Protein AF-A0A699VPJ2-F1 (afdb_monomer)

Organism: Tanace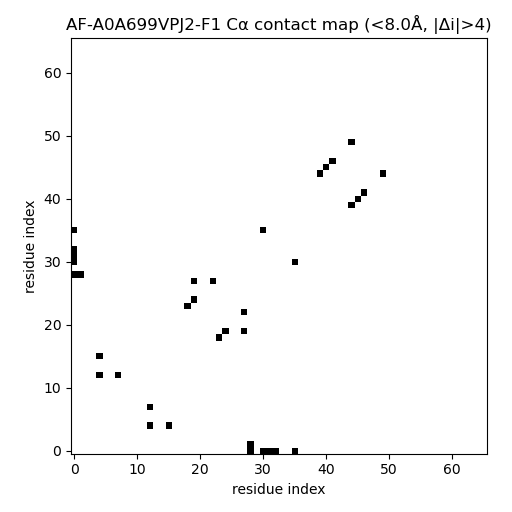tum cinerariifolium (NCBI:txid118510)

Structure (mmCIF, N/CA/C/O backbone):
data_AF-A0A699VPJ2-F1
#
_entry.id   AF-A0A699VPJ2-F1
#
loop_
_atom_site.group_PDB
_atom_site.id
_atom_site.type_symbol
_atom_site.label_atom_id
_atom_site.label_alt_id
_atom_site.label_comp_id
_atom_site.label_asym_id
_atom_site.label_entity_id
_atom_site.label_seq_id
_atom_site.pdbx_PDB_ins_code
_atom_site.Cartn_x
_atom_site.Cartn_y
_atom_site.Cartn_z
_atom_site.occupancy
_atom_site.B_iso_or_equiv
_atom_site.auth_seq_id
_atom_site.auth_comp_id
_atom_site.auth_asym_id
_atom_site.auth_atom_id
_atom_site.pdbx_PDB_model_num
ATOM 1 N N . VAL A 1 1 ? 9.412 2.924 -5.260 1.00 82.88 1 VAL A N 1
ATOM 2 C CA . VAL A 1 1 ? 8.633 1.666 -5.363 1.00 82.88 1 VAL A CA 1
ATOM 3 C C . VAL A 1 1 ? 9.453 0.458 -4.931 1.00 82.88 1 VAL A C 1
ATOM 5 O O . VAL A 1 1 ? 9.115 -0.101 -3.901 1.00 82.88 1 VAL A O 1
ATOM 8 N N . LYS A 1 2 ? 10.569 0.131 -5.602 1.00 82.81 2 LYS A N 1
ATOM 9 C CA . LYS A 1 2 ? 11.390 -1.071 -5.335 1.00 82.81 2 LYS A CA 1
ATOM 10 C C . LYS A 1 2 ? 11.707 -1.367 -3.856 1.00 82.81 2 LYS A C 1
ATOM 12 O O . LYS A 1 2 ? 11.521 -2.490 -3.415 1.00 82.81 2 LYS A O 1
ATOM 17 N N . PHE A 1 3 ? 12.154 -0.377 -3.081 1.00 83.75 3 PHE A N 1
ATOM 18 C CA . PHE A 1 3 ? 12.449 -0.589 -1.655 1.00 83.75 3 PHE A CA 1
ATOM 19 C C . PHE A 1 3 ? 11.191 -0.750 -0.798 1.00 83.75 3 PHE A C 1
ATOM 21 O O . PHE A 1 3 ? 11.144 -1.610 0.072 1.00 83.75 3 PHE A O 1
ATOM 28 N N . ALA A 1 4 ? 10.152 0.040 -1.070 1.00 85.44 4 ALA A N 1
ATOM 29 C CA . ALA A 1 4 ? 8.895 -0.028 -0.328 1.00 85.44 4 ALA A CA 1
ATOM 30 C C . ALA A 1 4 ? 8.171 -1.366 -0.537 1.00 85.44 4 ALA A C 1
ATOM 32 O O . ALA A 1 4 ? 7.497 -1.857 0.355 1.00 85.44 4 ALA A O 1
ATOM 33 N N . THR A 1 5 ? 8.326 -1.997 -1.701 1.00 86.19 5 THR A N 1
ATOM 34 C CA . THR A 1 5 ? 7.706 -3.300 -1.962 1.00 86.19 5 THR A CA 1
ATOM 35 C C . THR A 1 5 ? 8.364 -4.433 -1.175 1.00 86.19 5 THR A C 1
ATOM 37 O O . THR A 1 5 ? 7.710 -5.434 -0.910 1.00 86.19 5 THR A O 1
ATOM 40 N N . CYS A 1 6 ? 9.618 -4.260 -0.734 1.00 88.69 6 CYS A N 1
ATOM 41 C CA . CYS A 1 6 ? 10.303 -5.219 0.139 1.00 88.69 6 CYS A CA 1
ATOM 42 C C . CYS A 1 6 ? 9.735 -5.251 1.566 1.00 88.69 6 CYS A C 1
ATOM 44 O O . CYS A 1 6 ? 10.022 -6.188 2.301 1.00 88.69 6 CYS A O 1
ATOM 46 N N . THR A 1 7 ? 8.949 -4.247 1.969 1.00 93.25 7 THR A N 1
ATOM 47 C CA . THR A 1 7 ? 8.293 -4.222 3.285 1.00 93.25 7 THR A CA 1
ATOM 48 C C . THR A 1 7 ? 6.892 -4.831 3.250 1.00 93.25 7 THR A C 1
ATOM 50 O O . THR A 1 7 ? 6.218 -4.854 4.276 1.00 93.25 7 THR A O 1
ATOM 53 N N . LEU A 1 8 ? 6.405 -5.263 2.079 1.00 91.94 8 LEU A N 1
ATOM 54 C CA . LEU A 1 8 ? 5.095 -5.898 1.965 1.00 91.94 8 LEU A CA 1
ATOM 55 C C . LEU A 1 8 ? 5.156 -7.313 2.530 1.00 91.94 8 LEU A C 1
ATOM 57 O O . LEU A 1 8 ? 6.060 -8.081 2.207 1.00 91.94 8 LEU A O 1
ATOM 61 N N . LEU A 1 9 ? 4.152 -7.662 3.327 1.00 94.00 9 LEU A N 1
ATOM 62 C CA . LEU A 1 9 ? 4.031 -8.965 3.970 1.00 94.00 9 LEU A CA 1
ATOM 63 C C . LEU A 1 9 ? 2.760 -9.680 3.498 1.00 94.00 9 LEU A C 1
ATOM 65 O O . LEU A 1 9 ? 1.791 -9.044 3.072 1.00 94.00 9 LEU A O 1
ATOM 69 N N . GLU A 1 10 ? 2.783 -11.011 3.559 1.00 95.00 10 GLU A N 1
ATOM 70 C CA . GLU A 1 10 ? 1.621 -11.895 3.389 1.00 95.00 10 GLU A CA 1
ATOM 71 C C . GLU A 1 10 ? 0.712 -11.543 2.188 1.00 95.00 10 GLU A C 1
ATOM 73 O O . GLU A 1 10 ? 1.123 -11.613 1.022 1.00 95.00 10 GLU A O 1
ATOM 78 N N . GLY A 1 11 ? -0.545 -11.171 2.456 1.00 93.06 11 GLY A N 1
ATOM 79 C CA . GLY A 1 11 ? -1.544 -10.860 1.439 1.00 93.06 11 GLY A CA 1
ATOM 80 C C . GLY A 1 11 ? -1.168 -9.659 0.571 1.00 93.06 11 GLY A C 1
ATOM 81 O O . GLY A 1 11 ? -1.480 -9.650 -0.620 1.00 93.06 11 GLY A O 1
ATOM 82 N N . ALA A 1 12 ? -0.451 -8.677 1.125 1.00 93.00 12 ALA A N 1
ATOM 83 C CA . ALA A 1 12 ? 0.030 -7.521 0.371 1.00 93.00 12 ALA A CA 1
ATOM 84 C C . ALA A 1 12 ? 1.158 -7.889 -0.591 1.00 93.00 12 ALA A C 1
ATOM 86 O O . ALA A 1 12 ? 1.152 -7.448 -1.742 1.00 93.00 12 ALA A O 1
ATOM 87 N N . LEU A 1 13 ? 2.069 -8.765 -0.160 1.00 94.12 13 LEU A N 1
ATOM 88 C CA . LEU A 1 13 ? 3.115 -9.301 -1.027 1.00 94.12 13 LEU A CA 1
ATOM 89 C C . LEU A 1 13 ? 2.517 -10.146 -2.161 1.00 94.12 13 LEU A C 1
ATOM 91 O O . LEU A 1 13 ? 2.878 -9.981 -3.326 1.00 94.12 13 LEU A O 1
ATOM 95 N N . THR A 1 14 ? 1.548 -11.005 -1.836 1.00 95.19 14 THR A N 1
ATOM 96 C CA . THR A 1 14 ? 0.851 -11.852 -2.818 1.00 95.19 14 THR A CA 1
ATOM 97 C C . THR A 1 14 ? 0.128 -11.010 -3.870 1.00 95.19 14 THR A C 1
ATOM 99 O O . THR A 1 14 ? 0.247 -11.261 -5.072 1.00 95.19 14 THR A O 1
ATOM 102 N N . TRP A 1 15 ? -0.585 -9.970 -3.432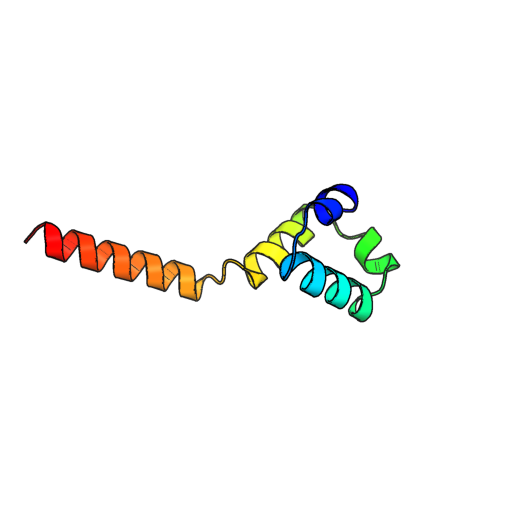 1.00 94.81 15 TRP A N 1
ATOM 103 C CA . TRP A 1 15 ? -1.256 -9.035 -4.329 1.00 94.81 15 TRP A CA 1
ATOM 104 C C . TRP A 1 15 ? -0.264 -8.287 -5.226 1.00 94.81 15 TRP A C 1
ATOM 106 O O . TRP A 1 15 ? -0.472 -8.220 -6.440 1.00 94.81 15 TRP A O 1
ATOM 116 N N . TRP A 1 16 ? 0.831 -7.773 -4.661 1.00 93.56 16 TRP A N 1
ATOM 117 C CA . TRP A 1 16 ? 1.840 -7.033 -5.416 1.00 93.56 16 TRP A CA 1
ATOM 118 C C . TRP A 1 16 ? 2.530 -7.897 -6.481 1.00 93.56 16 TRP A C 1
ATOM 120 O O . TRP A 1 16 ? 2.672 -7.470 -7.626 1.00 93.56 16 TRP A O 1
ATOM 130 N N . ASN A 1 17 ? 2.856 -9.151 -6.159 1.00 93.00 17 ASN A N 1
ATOM 131 C CA . ASN A 1 17 ? 3.412 -10.100 -7.127 1.00 93.00 17 ASN A CA 1
ATOM 132 C C . ASN A 1 17 ? 2.429 -10.403 -8.268 1.00 93.00 17 ASN A C 1
ATOM 134 O O . ASN A 1 17 ? 2.822 -10.464 -9.435 1.00 93.00 17 ASN A O 1
ATOM 138 N N . SER A 1 18 ? 1.134 -10.535 -7.962 1.00 94.00 18 SER A N 1
ATOM 139 C CA . SER A 1 18 ? 0.108 -10.671 -9.000 1.00 94.00 18 SER A CA 1
ATOM 140 C C . SER A 1 18 ? -0.003 -9.414 -9.864 1.00 94.00 18 SER A C 1
ATOM 142 O O . SER A 1 18 ? -0.243 -9.527 -11.065 1.00 94.00 18 SER A O 1
ATOM 144 N N . HIS A 1 19 ? 0.169 -8.225 -9.279 1.00 92.06 19 HIS A N 1
ATOM 145 C CA . HIS A 1 19 ? 0.155 -6.967 -10.020 1.00 92.06 19 HIS A CA 1
ATOM 146 C C . HIS A 1 19 ? 1.313 -6.896 -11.021 1.00 92.06 19 HIS A C 1
ATOM 148 O O . HIS A 1 19 ? 1.070 -6.630 -12.196 1.00 92.06 19 HIS A O 1
ATOM 154 N N . ILE A 1 20 ? 2.537 -7.221 -10.588 1.00 92.62 20 ILE A N 1
ATOM 155 C CA . ILE A 1 20 ? 3.716 -7.297 -11.468 1.00 92.62 20 ILE A CA 1
ATOM 156 C C . ILE A 1 20 ? 3.486 -8.302 -12.601 1.00 92.62 20 ILE A C 1
ATOM 158 O O . ILE A 1 20 ? 3.799 -8.003 -13.750 1.00 92.62 20 ILE A O 1
ATOM 162 N N . ARG A 1 21 ? 2.896 -9.470 -12.312 1.00 94.56 21 ARG A N 1
ATOM 163 C CA . ARG A 1 21 ? 2.624 -10.496 -13.334 1.00 94.56 21 ARG A CA 1
ATOM 164 C C . ARG A 1 21 ? 1.657 -10.022 -14.424 1.00 94.56 21 ARG A C 1
ATOM 166 O O . ARG A 1 21 ? 1.800 -10.432 -15.567 1.00 94.56 21 ARG A O 1
ATOM 173 N N . ILE A 1 22 ? 0.670 -9.200 -14.070 1.00 93.75 22 ILE A N 1
ATOM 174 C CA . ILE A 1 22 ? -0.348 -8.699 -15.008 1.00 93.75 22 ILE A CA 1
ATOM 175 C C . ILE A 1 22 ? 0.169 -7.489 -15.787 1.00 93.75 22 ILE A C 1
ATOM 177 O O . ILE A 1 22 ? -0.029 -7.398 -16.993 1.00 93.75 22 ILE A O 1
ATOM 181 N N . VAL A 1 23 ? 0.792 -6.543 -15.087 1.00 90.75 23 VAL A N 1
ATOM 182 C CA . VAL A 1 23 ? 1.193 -5.249 -15.654 1.00 90.75 23 VAL A CA 1
ATOM 183 C C . VAL A 1 23 ? 2.556 -5.326 -16.345 1.00 90.75 23 VAL A C 1
ATOM 185 O O . VAL A 1 23 ? 2.834 -4.542 -17.246 1.00 90.75 23 VAL A O 1
ATOM 188 N N . GLY A 1 24 ? 3.385 -6.300 -15.973 1.00 92.38 24 GLY A N 1
ATOM 189 C CA . GLY A 1 24 ? 4.740 -6.459 -16.478 1.00 92.38 24 GLY A CA 1
ATOM 190 C C . GLY A 1 24 ? 5.754 -5.657 -15.666 1.00 92.38 24 GLY A C 1
ATOM 191 O O . GLY A 1 24 ? 5.468 -4.585 -15.127 1.00 92.38 24 GLY A O 1
ATOM 192 N N . ASN A 1 25 ? 6.971 -6.192 -15.579 1.00 87.62 25 ASN A N 1
ATOM 193 C CA . ASN A 1 25 ? 8.018 -5.636 -14.729 1.00 87.62 25 ASN A CA 1
ATOM 194 C C . ASN A 1 25 ? 8.408 -4.205 -15.147 1.00 87.62 25 ASN A C 1
ATOM 196 O O . ASN A 1 25 ? 8.541 -3.335 -14.288 1.00 87.62 25 ASN A O 1
ATOM 200 N N . ASP A 1 26 ? 8.488 -3.934 -16.451 1.00 89.75 26 ASP A N 1
ATOM 201 C CA . ASP A 1 26 ? 8.884 -2.627 -16.995 1.00 89.75 26 ASP A CA 1
ATOM 202 C C . ASP A 1 26 ? 7.889 -1.520 -16.627 1.00 89.75 26 ASP A C 1
ATOM 204 O O . ASP A 1 26 ? 8.273 -0.458 -16.135 1.00 89.75 26 ASP A O 1
ATOM 208 N N . ALA A 1 27 ? 6.592 -1.804 -16.759 1.00 87.06 27 ALA A N 1
ATOM 209 C CA . ALA A 1 27 ? 5.530 -0.882 -16.374 1.00 87.06 27 ALA A CA 1
ATOM 210 C C . ALA A 1 27 ? 5.465 -0.669 -14.848 1.00 87.06 27 ALA A C 1
ATOM 212 O O . ALA A 1 27 ? 5.154 0.428 -14.384 1.00 87.06 27 ALA A O 1
ATOM 213 N N . THR A 1 28 ? 5.814 -1.675 -14.038 1.00 87.31 28 THR A N 1
ATOM 214 C CA . THR A 1 28 ? 5.943 -1.479 -12.582 1.00 87.31 28 THR A CA 1
ATOM 215 C C . THR A 1 28 ? 7.207 -0.724 -12.174 1.00 87.31 28 THR A C 1
ATOM 217 O O . THR A 1 28 ? 7.213 -0.076 -11.128 1.00 87.31 28 THR A O 1
ATOM 220 N N . TYR A 1 29 ? 8.264 -0.766 -12.989 1.00 85.25 29 TYR A N 1
ATOM 221 C CA . TYR A 1 29 ? 9.516 -0.061 -12.721 1.00 85.25 29 TYR A CA 1
ATOM 222 C C . TYR A 1 29 ? 9.372 1.452 -12.905 1.00 85.25 29 TYR A C 1
ATOM 224 O O . TYR A 1 29 ? 9.899 2.221 -12.102 1.00 85.25 29 TYR A O 1
ATOM 232 N N . VAL A 1 30 ? 8.604 1.875 -13.913 1.00 91.00 30 VAL A N 1
ATOM 233 C CA . VAL A 1 30 ? 8.283 3.293 -14.154 1.00 91.00 30 VAL A CA 1
ATOM 234 C C . VAL A 1 30 ? 7.223 3.849 -13.196 1.00 91.00 30 VAL A C 1
ATOM 236 O O . VAL A 1 30 ? 7.010 5.058 -13.160 1.00 91.00 30 VAL A O 1
ATOM 239 N N . MET A 1 31 ? 6.577 2.994 -12.393 1.00 92.19 31 MET A N 1
ATOM 240 C CA . MET A 1 31 ? 5.561 3.417 -11.432 1.00 92.19 31 MET A CA 1
ATOM 241 C C . MET A 1 31 ? 6.152 4.340 -10.362 1.00 92.19 31 MET A C 1
ATOM 243 O O . MET A 1 31 ? 7.121 4.018 -9.665 1.00 92.19 31 MET A O 1
ATOM 247 N N . THR A 1 32 ? 5.507 5.482 -10.169 1.00 93.69 32 THR A N 1
ATOM 248 C CA . THR A 1 32 ? 5.864 6.447 -9.134 1.00 93.69 32 THR A CA 1
ATOM 249 C C . THR A 1 32 ? 5.406 5.984 -7.749 1.00 93.69 32 THR A C 1
ATOM 251 O O . THR A 1 32 ? 4.505 5.161 -7.573 1.00 93.69 32 THR A O 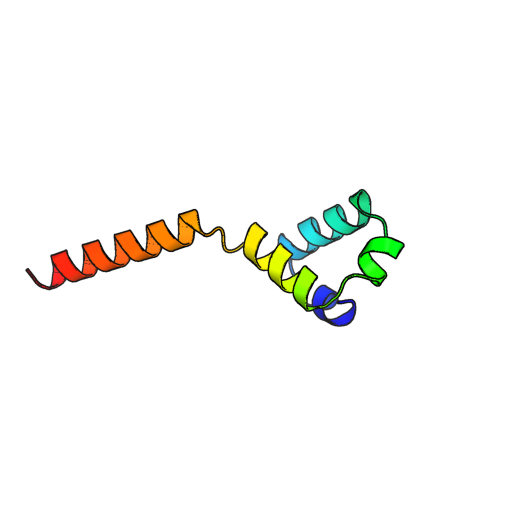1
ATOM 254 N N . TRP A 1 33 ? 6.001 6.561 -6.703 1.00 90.25 33 TRP A N 1
ATOM 255 C CA . TRP A 1 33 ? 5.562 6.310 -5.327 1.00 90.25 33 TRP A CA 1
ATOM 256 C C . TRP A 1 33 ? 4.110 6.747 -5.072 1.00 90.25 33 TRP A C 1
ATOM 258 O O . TRP A 1 33 ? 3.394 6.102 -4.307 1.00 90.25 33 TRP A O 1
ATOM 268 N N . ILE A 1 34 ? 3.662 7.828 -5.717 1.00 93.62 34 ILE A N 1
ATOM 269 C CA . ILE A 1 34 ? 2.300 8.357 -5.567 1.00 93.62 34 ILE A CA 1
ATOM 270 C C . ILE A 1 34 ? 1.279 7.361 -6.119 1.00 93.62 34 ILE A C 1
ATOM 272 O O . ILE A 1 34 ? 0.285 7.070 -5.453 1.00 93.62 34 ILE A O 1
ATOM 276 N N . GLU A 1 35 ? 1.547 6.791 -7.292 1.00 93.00 35 GLU A N 1
ATOM 277 C CA . GLU A 1 35 ? 0.684 5.780 -7.905 1.00 93.00 35 GLU A CA 1
ATOM 278 C C . GLU A 1 35 ? 0.611 4.506 -7.065 1.00 93.00 35 GLU A C 1
ATOM 280 O O . GLU A 1 35 ? -0.483 3.983 -6.849 1.00 93.00 35 GLU A O 1
ATOM 285 N N . LEU A 1 36 ? 1.748 4.042 -6.531 1.00 91.62 36 LEU A N 1
ATOM 286 C CA . LEU A 1 36 ? 1.765 2.891 -5.629 1.00 91.62 36 LEU A CA 1
ATOM 287 C C . LEU A 1 36 ? 0.901 3.143 -4.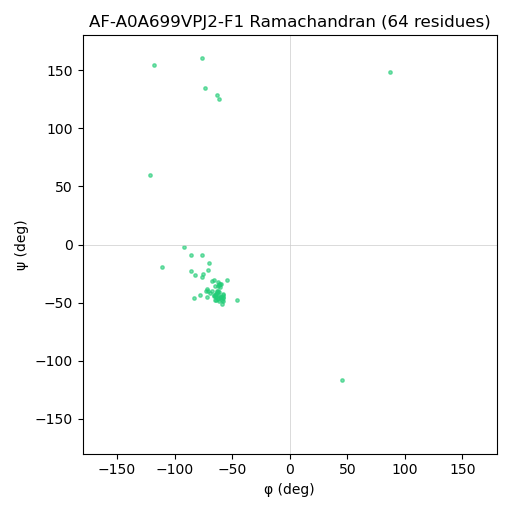387 1.00 91.62 36 LEU A C 1
ATOM 289 O O . LEU A 1 36 ? 0.060 2.309 -4.052 1.00 91.62 36 LEU A O 1
ATOM 293 N N . LYS A 1 37 ? 1.057 4.301 -3.730 1.00 90.69 37 LYS A N 1
ATOM 294 C CA . LYS A 1 37 ? 0.233 4.665 -2.565 1.00 90.69 37 LYS A CA 1
ATOM 295 C C . LYS A 1 37 ? -1.253 4.676 -2.903 1.00 90.69 37 LYS A C 1
ATOM 297 O O . LYS A 1 37 ? -2.047 4.155 -2.127 1.00 90.69 37 LYS A O 1
ATOM 302 N N . LYS A 1 38 ? -1.623 5.231 -4.060 1.00 92.44 38 LYS A N 1
ATOM 303 C CA . LYS A 1 38 ? -3.016 5.258 -4.512 1.00 92.44 38 LYS A CA 1
ATOM 304 C C . LYS A 1 38 ? -3.568 3.844 -4.709 1.00 92.44 38 LYS A C 1
ATOM 306 O O . LYS A 1 38 ? -4.614 3.532 -4.161 1.00 92.44 38 LYS A O 1
ATOM 311 N N . LYS A 1 39 ? -2.830 2.956 -5.385 1.00 91.50 39 LYS A N 1
ATOM 312 C CA . LYS A 1 39 ? -3.246 1.552 -5.569 1.00 91.50 39 LYS A CA 1
ATOM 313 C C . LYS A 1 39 ? -3.395 0.801 -4.244 1.00 91.50 39 LYS A C 1
ATOM 315 O O . LYS A 1 39 ? -4.340 0.035 -4.085 1.00 91.50 39 LYS A O 1
ATOM 320 N N . MET A 1 40 ? -2.476 1.017 -3.303 1.00 90.44 40 MET A N 1
ATOM 321 C CA . MET A 1 40 ? -2.554 0.429 -1.962 1.00 90.44 40 MET A CA 1
ATOM 322 C C . MET A 1 40 ? -3.783 0.940 -1.202 1.00 90.44 40 MET A C 1
ATOM 324 O O . MET A 1 40 ? -4.490 0.144 -0.588 1.00 90.44 40 MET A O 1
ATOM 328 N N . ALA A 1 41 ? -4.069 2.244 -1.284 1.00 90.31 41 ALA A N 1
ATOM 329 C CA . ALA A 1 41 ? -5.264 2.841 -0.699 1.00 90.31 41 ALA A CA 1
ATOM 330 C C . ALA A 1 41 ? -6.545 2.256 -1.304 1.00 90.31 41 ALA A C 1
ATOM 332 O O . ALA A 1 41 ? -7.400 1.780 -0.569 1.00 90.31 41 ALA A O 1
ATOM 333 N N . ASP A 1 42 ? -6.639 2.183 -2.630 1.00 89.94 42 ASP A N 1
ATOM 334 C CA . ASP A 1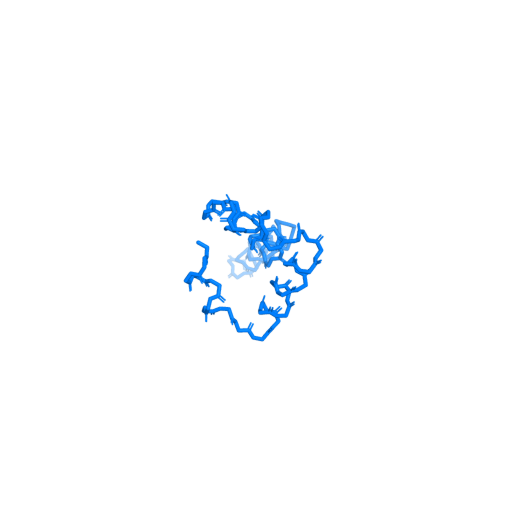 42 ? -7.816 1.634 -3.308 1.00 89.94 42 ASP A CA 1
ATOM 335 C C . ASP A 1 42 ? -8.058 0.154 -2.947 1.00 89.94 42 ASP A C 1
ATOM 337 O O . ASP A 1 42 ? -9.203 -0.285 -2.845 1.00 89.94 42 ASP A O 1
ATOM 341 N N . LYS A 1 43 ? -6.986 -0.627 -2.737 1.00 90.12 43 LYS A N 1
ATOM 342 C CA . LYS A 1 43 ? -7.062 -2.060 -2.413 1.00 90.12 43 LYS A CA 1
ATOM 343 C C . LYS A 1 43 ? -7.422 -2.337 -0.951 1.00 90.12 43 LYS A C 1
ATOM 345 O O . LYS A 1 43 ? -8.196 -3.258 -0.701 1.00 90.12 43 LYS A O 1
ATOM 350 N N . TYR A 1 44 ? -6.814 -1.611 -0.012 1.00 89.00 44 TYR A N 1
ATOM 351 C CA . TYR A 1 44 ? -6.868 -1.922 1.425 1.00 89.00 44 TYR A CA 1
ATOM 352 C C . TYR A 1 44 ? -7.672 -0.921 2.252 1.00 89.00 44 TYR A C 1
ATOM 354 O O . TYR A 1 44 ? -8.119 -1.260 3.342 1.00 89.00 44 TYR A O 1
ATOM 362 N N . TYR A 1 45 ? -7.892 0.284 1.730 1.00 86.88 45 TYR A N 1
ATOM 363 C CA . TYR A 1 45 ? -8.674 1.344 2.362 1.00 86.88 45 TYR A CA 1
ATOM 364 C C . TYR A 1 45 ? -9.848 1.761 1.462 1.00 86.88 45 TYR A C 1
ATOM 366 O O . TYR A 1 45 ? -9.938 2.918 1.038 1.00 86.88 45 TYR A O 1
ATOM 374 N N . PRO A 1 46 ? -10.759 0.827 1.125 1.00 87.19 46 PRO A N 1
ATOM 375 C CA . PRO A 1 46 ? -11.899 1.147 0.286 1.00 87.19 46 PRO A CA 1
ATOM 376 C C . PRO A 1 46 ? -12.768 2.203 0.974 1.00 87.19 46 PRO A C 1
ATOM 378 O O . PRO A 1 46 ? -13.244 2.028 2.097 1.00 87.19 46 PRO A O 1
ATOM 381 N N . ARG A 1 47 ? -13.013 3.307 0.263 1.00 86.81 47 ARG A N 1
ATOM 382 C CA . ARG A 1 47 ? -13.730 4.481 0.787 1.00 86.81 47 ARG A CA 1
ATOM 383 C C . ARG A 1 47 ? -15.109 4.146 1.364 1.00 86.81 47 ARG A C 1
ATOM 385 O O . ARG A 1 47 ? -15.564 4.821 2.281 1.00 86.81 47 ARG A O 1
ATOM 392 N N . ASN A 1 48 ? -15.779 3.127 0.829 1.00 87.50 48 ASN A N 1
ATOM 393 C CA . ASN A 1 48 ? -17.093 2.704 1.310 1.00 87.50 48 ASN A CA 1
ATOM 394 C C . 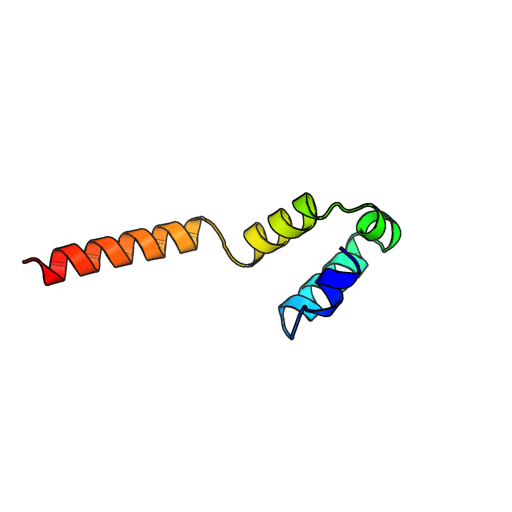ASN A 1 48 ? -17.021 2.075 2.706 1.00 87.50 48 ASN A C 1
ATOM 396 O O . ASN A 1 48 ? -17.848 2.409 3.548 1.00 87.50 48 ASN A O 1
ATOM 400 N N . GLU A 1 49 ? -16.018 1.232 2.968 1.00 89.38 49 GLU A N 1
ATOM 401 C CA . GLU A 1 49 ? -15.808 0.647 4.298 1.00 89.38 49 GLU A CA 1
ATOM 402 C C . GLU A 1 49 ? -15.395 1.728 5.300 1.00 89.38 49 GLU A C 1
ATOM 404 O O . GLU A 1 49 ? -15.916 1.763 6.407 1.00 89.38 49 GLU A O 1
ATOM 409 N N . MET A 1 50 ? -14.546 2.683 4.893 1.00 89.88 50 MET A N 1
ATOM 410 C CA . MET A 1 50 ? -14.201 3.835 5.741 1.00 89.88 50 MET A CA 1
ATOM 411 C C . MET A 1 50 ? -15.440 4.639 6.146 1.00 89.88 50 MET A C 1
ATOM 413 O O . MET A 1 50 ? -15.645 4.885 7.328 1.00 89.88 50 MET A O 1
ATOM 417 N N . LYS A 1 51 ? -16.310 4.982 5.189 1.00 90.56 51 LYS A N 1
ATOM 418 C CA . LYS A 1 51 ? -17.573 5.683 5.479 1.00 90.56 51 LYS A CA 1
ATOM 419 C C . LYS A 1 51 ? -18.495 4.882 6.394 1.00 90.56 51 LYS A C 1
ATOM 421 O O . LYS A 1 51 ? -19.205 5.463 7.214 1.00 90.56 51 LYS A O 1
ATOM 426 N N . LYS A 1 52 ? -18.522 3.557 6.233 1.00 92.94 52 LYS A N 1
ATOM 427 C CA . LYS A 1 52 ? -19.303 2.667 7.093 1.00 92.94 52 LYS A CA 1
ATOM 428 C C . LYS A 1 52 ? -18.775 2.706 8.527 1.00 92.94 5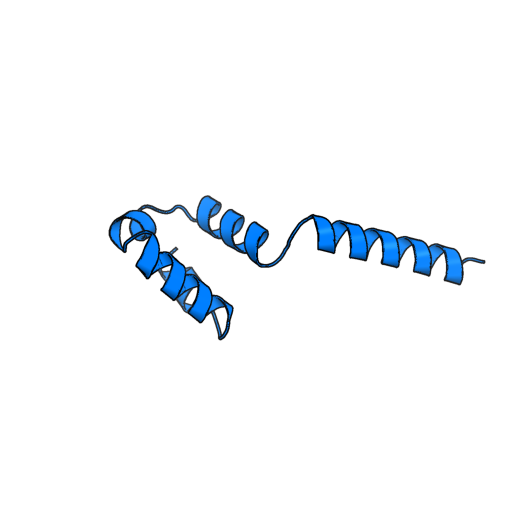2 LYS A C 1
ATOM 430 O O . LYS A 1 52 ? -19.565 2.939 9.432 1.00 92.94 52 LYS A O 1
ATOM 435 N N . ILE A 1 53 ? -17.460 2.584 8.710 1.00 92.50 53 ILE A N 1
ATOM 436 C CA . ILE A 1 53 ? -16.803 2.690 10.021 1.00 92.50 53 ILE A CA 1
ATOM 437 C C . ILE A 1 53 ? -17.058 4.068 10.646 1.00 92.50 53 ILE A C 1
ATOM 439 O O . ILE A 1 53 ? -17.425 4.138 11.812 1.00 92.50 53 ILE A O 1
ATOM 443 N N . GLU A 1 54 ? -16.935 5.158 9.881 1.00 92.62 54 GLU A N 1
ATOM 444 C CA . GLU A 1 54 ? -17.259 6.513 10.355 1.00 92.62 54 GLU A CA 1
ATOM 445 C C . GLU A 1 54 ? -18.717 6.610 10.823 1.00 92.62 54 GLU A C 1
ATOM 447 O O . GLU A 1 54 ? -18.999 7.146 11.890 1.00 92.62 54 GLU A O 1
ATOM 452 N N . THR A 1 55 ? -19.654 6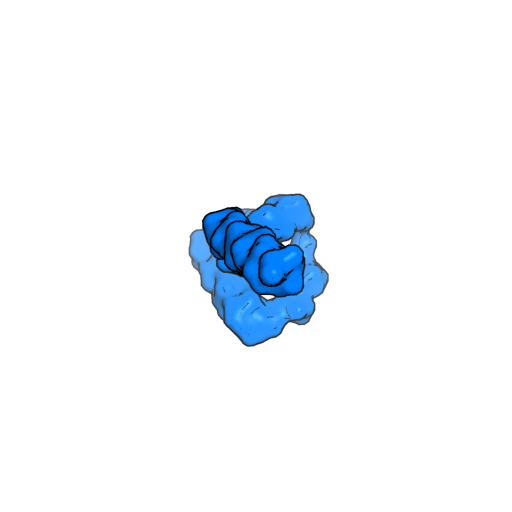.058 10.052 1.00 94.25 55 THR A N 1
ATOM 453 C CA . THR A 1 55 ? -21.082 6.073 10.400 1.00 94.25 55 THR A CA 1
ATOM 454 C C . THR A 1 55 ? -21.365 5.243 11.654 1.00 94.25 55 THR A C 1
ATOM 456 O O . THR A 1 55 ? -22.118 5.674 12.525 1.00 94.25 55 THR A O 1
ATOM 459 N N . GLU A 1 56 ? -20.768 4.054 11.768 1.00 94.31 56 GLU A N 1
ATOM 460 C CA . GLU A 1 56 ? -20.873 3.201 12.955 1.00 94.31 56 GLU A CA 1
ATOM 461 C C . GLU A 1 56 ? -20.287 3.890 14.189 1.00 94.31 56 GLU A C 1
ATOM 463 O O . GLU A 1 56 ? -20.921 3.876 15.242 1.00 94.31 56 GLU A O 1
ATOM 468 N N . PHE A 1 57 ? -19.138 4.550 14.047 1.00 94.12 57 PHE A N 1
ATOM 469 C CA . PHE A 1 57 ? -18.504 5.325 15.108 1.00 94.12 57 PHE A CA 1
ATOM 470 C C . PHE A 1 57 ? -19.421 6.441 15.619 1.00 94.12 57 PHE A C 1
ATOM 472 O O . PHE A 1 57 ? -19.703 6.496 16.815 1.00 94.12 57 PHE A O 1
ATOM 479 N N . TRP A 1 58 ? -19.970 7.266 14.720 1.00 94.19 58 TRP A N 1
ATOM 480 C CA . TRP A 1 58 ? -20.917 8.314 15.107 1.00 94.19 58 TRP A CA 1
ATOM 481 C C . TRP A 1 58 ? -22.155 7.735 15.798 1.00 94.19 58 TRP A C 1
ATOM 483 O O . TRP A 1 58 ? -22.558 8.223 16.849 1.00 94.19 58 TRP A O 1
ATOM 493 N N . ASN A 1 59 ? -22.738 6.657 15.262 1.00 91.81 59 ASN A N 1
ATOM 494 C CA . ASN A 1 59 ? -23.886 5.990 15.884 1.00 91.81 59 ASN A CA 1
ATOM 495 C C . ASN A 1 59 ? -23.580 5.465 17.294 1.00 91.81 59 ASN A C 1
ATOM 497 O O . ASN A 1 59 ? -24.478 5.431 18.136 1.00 91.81 59 ASN A O 1
ATOM 501 N N . LEU A 1 60 ? -22.348 5.023 17.553 1.00 92.25 60 LEU A N 1
ATOM 502 C CA . LEU A 1 60 ? -21.912 4.601 18.881 1.00 92.25 60 LEU A CA 1
ATOM 503 C C . LEU A 1 60 ? -21.755 5.798 19.823 1.00 92.25 60 LEU A C 1
ATOM 505 O O . LEU A 1 60 ? -22.279 5.735 20.931 1.00 92.25 60 LEU A O 1
ATOM 509 N N . GLU A 1 61 ? -21.124 6.894 19.392 1.00 88.31 61 GLU A N 1
ATOM 510 C CA . GLU A 1 61 ? -21.026 8.115 20.209 1.00 88.31 61 GLU A CA 1
ATOM 511 C C . GLU A 1 61 ? -22.409 8.657 20.587 1.00 88.31 61 GLU A C 1
ATOM 513 O O . GLU A 1 61 ? -22.667 8.913 21.762 1.00 88.31 61 GLU A O 1
ATOM 518 N N . TYR A 1 62 ? -23.338 8.743 19.627 1.00 81.00 62 TYR A N 1
ATOM 519 C CA . TYR A 1 62 ? -24.712 9.177 19.897 1.00 81.00 62 TYR A CA 1
ATOM 520 C C . TYR A 1 62 ? -25.441 8.266 20.893 1.00 81.00 62 TYR A C 1
ATOM 522 O O . TYR A 1 62 ? -26.248 8.757 21.676 1.00 81.00 62 TYR A O 1
ATOM 530 N N . LYS A 1 63 ? -25.167 6.954 20.884 1.00 78.94 63 LYS A N 1
ATOM 531 C CA . LYS A 1 63 ? -25.747 5.999 21.843 1.00 78.94 63 LYS A CA 1
ATOM 532 C C . LYS A 1 63 ? -25.117 6.064 23.232 1.00 78.94 63 LYS A C 1
ATOM 534 O O . LYS A 1 63 ? -25.779 5.688 24.185 1.00 78.94 63 LYS A O 1
ATOM 539 N N . VAL A 1 64 ? -23.851 6.465 23.344 1.00 77.94 64 VAL A N 1
ATOM 540 C CA . VAL A 1 64 ? -23.148 6.608 24.632 1.00 77.94 64 VAL A CA 1
ATOM 541 C C . VAL A 1 64 ? -23.480 7.945 25.304 1.00 77.94 64 VAL A C 1
ATOM 543 O O . VAL A 1 64 ? -23.410 8.052 26.525 1.00 77.94 64 VAL A O 1
ATOM 546 N N . LEU A 1 65 ? -23.836 8.962 24.516 1.00 70.75 65 LEU A N 1
ATOM 547 C CA . LEU A 1 65 ? -24.194 10.301 24.992 1.00 70.75 65 LEU A CA 1
ATOM 548 C C . LEU A 1 65 ? -25.675 10.463 25.392 1.00 70.75 65 LEU A C 1
ATOM 550 O O . LEU A 1 65 ? -26.026 11.509 25.938 1.00 70.75 65 LEU A O 1
ATOM 554 N N . MET A 1 66 ? -26.528 9.472 25.112 1.00 62.34 66 MET A N 1
ATOM 555 C CA . MET A 1 66 ? -27.940 9.406 25.530 1.00 62.34 66 MET A CA 1
ATOM 556 C C . MET A 1 66 ? -28.111 8.477 26.729 1.00 62.34 66 MET A C 1
ATOM 558 O O . MET A 1 66 ? -28.970 8.799 27.579 1.00 62.34 66 MET A O 1
#

Secondary structure (DSSP, 8-state):
-HHHHTT--HHHHHHHHHHHHHH-HHHHHS--HHHHHHHHHHHHS-HHHHHHHHHHHHHHHHHH--

InterPro domains:
  IPR005162 Retrotransposon-derived protein PEG10, N-terminal capsid-like domain [PF03732] (2-61)

Radius of gyration: 17.16 Å; Cα contacts (8 Å, |Δi|>4): 18; chains: 1; bounding box: 40×22×42 Å

Solvent-accessible surface area (backbone atoms only — not comparable to full-atom values): 3865 Å² total; per-residue (Å²): 81,79,72,65,59,72,72,45,55,73,72,56,35,55,50,49,54,53,48,37,71,73,64,32,65,68,62,58,67,72,43,48,57,67,58,51,51,49,54,52,36,63,72,75,54,40,66,67,60,51,53,48,51,53,50,51,50,52,56,49,53,58,62,72,77,104

pLDDT: mean 89.61, std 5.67, range [62.34, 9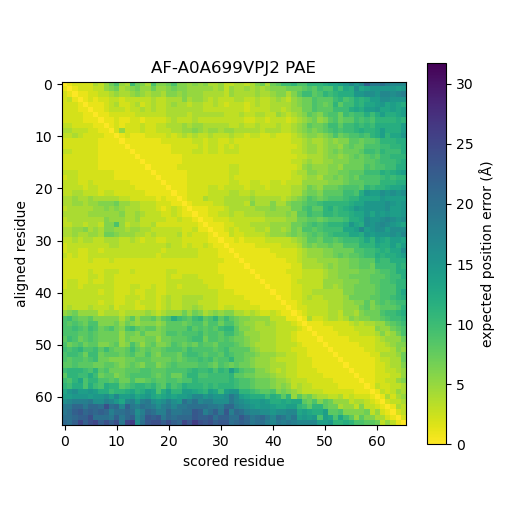5.19]

Mean predicted aligned error: 5.92 Å

Foldseek 3Di:
DVVVLVPDDDPRVVVVVVVCVVCPVVSVVPDDPVNVVVVCCVVPVPVVVVVVVVVVVVVVVVVVVD

Sequence (66 aa):
VKFATCTLLEGALTWWNSHIRIVGNDATYVMTWIELKKKMADKYYPRNEMKKIETEFWNLEYKVLM